Protein AF-A0A212JNM1-F1 (afdb_monomer_lite)

Organism: NCBI:txid172733

Radius of gyration: 38.18 Å; chains: 1; bounding box: 73×32×90 Å

Secondary structure (DSSP, 8-state):
----S-S-EEEEEEETTEEEEEEEEE-TTS-EEEEEE-HHHHHHHHHHHHHHHHHHHHHHHHS--S---HHHHHHH-SSPPPPHHHHHHHHHHHHHHHHHHHTS-HHHHHHHHHHHTS---HHHHHHHTTS-HHHHHHHHHHHHHHHHHHHT-

Structure (mmCIF, N/CA/C/O backbone):
data_AF-A0A212JNM1-F1
#
_entry.id   AF-A0A212JNM1-F1
#
loop_
_atom_site.group_PDB
_atom_site.id
_atom_site.type_symbol
_atom_site.label_atom_id
_atom_site.label_alt_id
_atom_site.label_comp_id
_atom_site.label_asym_id
_atom_site.label_entity_id
_atom_site.label_seq_id
_atom_site.pdbx_PDB_ins_code
_atom_site.Cartn_x
_atom_site.Cartn_y
_atom_site.Cartn_z
_atom_site.occupancy
_atom_site.B_iso_or_equiv
_atom_site.auth_seq_id
_atom_site.auth_comp_id
_atom_site.auth_asym_id
_atom_site.auth_atom_id
_atom_site.pdbx_PDB_model_num
ATOM 1 N N . MET A 1 1 ? 11.077 -12.098 -27.488 1.00 38.94 1 MET A N 1
ATOM 2 C CA . MET A 1 1 ? 12.345 -11.398 -27.218 1.00 38.94 1 MET A CA 1
ATOM 3 C C . MET A 1 1 ? 12.567 -10.488 -28.410 1.00 38.94 1 MET A C 1
ATOM 5 O O . MET A 1 1 ? 12.812 -11.005 -29.488 1.00 38.94 1 MET A O 1
ATOM 9 N N . PHE A 1 2 ? 12.283 -9.190 -28.286 1.00 38.72 2 PHE A N 1
ATOM 10 C CA . PHE A 1 2 ? 12.574 -8.255 -29.375 1.00 38.72 2 PHE A CA 1
ATOM 11 C C . PHE A 1 2 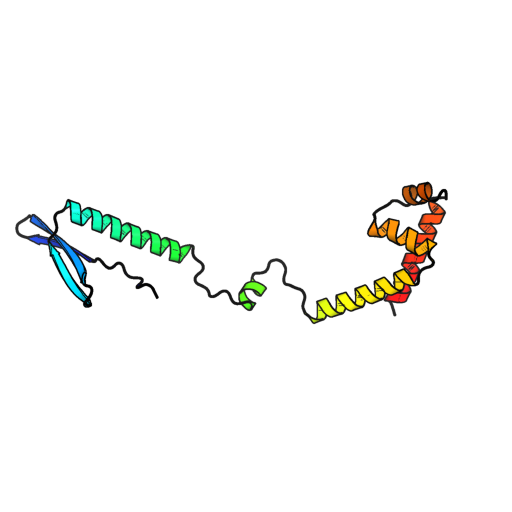? 14.090 -8.106 -29.455 1.00 38.72 2 PHE A C 1
ATOM 13 O O . PHE A 1 2 ? 14.734 -7.957 -28.414 1.00 38.72 2 PHE A O 1
ATOM 20 N N . ASP A 1 3 ? 14.649 -8.211 -30.657 1.00 53.00 3 ASP A N 1
ATOM 21 C CA . ASP A 1 3 ? 16.076 -7.999 -30.863 1.00 53.00 3 ASP A CA 1
ATOM 22 C C . ASP A 1 3 ? 16.413 -6.564 -30.449 1.00 53.00 3 ASP A C 1
ATOM 24 O O . ASP A 1 3 ? 15.908 -5.594 -31.010 1.00 53.00 3 ASP A O 1
ATOM 28 N N . ASN A 1 4 ? 17.203 -6.428 -29.384 1.00 55.44 4 ASN A N 1
ATOM 29 C CA . ASN A 1 4 ? 17.407 -5.173 -28.652 1.00 55.44 4 ASN A CA 1
ATOM 30 C C . ASN A 1 4 ? 18.536 -4.320 -29.266 1.00 55.44 4 ASN A C 1
ATOM 32 O O . ASN A 1 4 ? 19.283 -3.609 -28.580 1.00 55.44 4 ASN A O 1
ATOM 36 N N . VAL A 1 5 ? 18.714 -4.455 -30.579 1.00 69.75 5 VAL A N 1
ATOM 37 C CA . VAL A 1 5 ? 19.809 -3.867 -31.340 1.00 69.75 5 VAL A CA 1
ATOM 38 C C . VAL A 1 5 ? 19.204 -3.063 -32.476 1.00 69.75 5 VAL A C 1
ATOM 40 O O . VAL A 1 5 ? 18.365 -3.547 -33.226 1.00 69.75 5 VAL A O 1
ATOM 43 N N . ASN A 1 6 ? 19.627 -1.807 -32.589 1.00 80.12 6 ASN A N 1
ATOM 44 C CA . ASN A 1 6 ? 19.263 -0.984 -33.729 1.00 80.12 6 ASN A CA 1
ATOM 45 C C . ASN A 1 6 ? 19.696 -1.697 -35.027 1.00 80.12 6 ASN A C 1
ATOM 47 O O . ASN A 1 6 ? 20.887 -1.985 -35.161 1.00 80.12 6 ASN A O 1
ATOM 51 N N . PRO A 1 7 ? 18.775 -1.949 -35.976 1.00 84.69 7 PRO A N 1
ATOM 52 C CA . PRO A 1 7 ? 19.060 -2.737 -37.174 1.00 84.69 7 PRO A CA 1
ATOM 53 C C . PRO A 1 7 ? 19.971 -2.018 -38.179 1.00 84.69 7 PRO A C 1
ATOM 55 O O . PRO A 1 7 ? 20.438 -2.646 -39.125 1.00 84.69 7 PRO A O 1
ATOM 58 N N . TYR A 1 8 ? 20.223 -0.715 -37.996 1.00 90.31 8 TYR A N 1
ATOM 59 C CA . TYR A 1 8 ? 21.024 0.092 -38.913 1.00 90.31 8 TYR A CA 1
ATOM 60 C C . TYR A 1 8 ? 22.401 0.439 -38.346 1.00 90.31 8 TYR A C 1
ATOM 62 O O . TYR A 1 8 ? 22.526 1.005 -37.255 1.00 90.31 8 TYR A O 1
ATOM 70 N N . THR A 1 9 ? 23.432 0.214 -39.156 1.00 91.38 9 THR A N 1
ATOM 71 C CA . THR A 1 9 ? 24.799 0.688 -38.925 1.00 91.38 9 THR A CA 1
ATOM 72 C C . THR A 1 9 ? 25.150 1.771 -39.940 1.00 91.38 9 THR A C 1
ATOM 74 O O . THR A 1 9 ? 24.802 1.690 -41.116 1.00 91.38 9 THR A O 1
ATOM 77 N N . LEU A 1 10 ? 25.819 2.826 -39.472 1.00 93.19 10 LEU A N 1
ATOM 78 C CA . LEU A 1 10 ? 26.152 3.999 -40.275 1.00 93.19 10 LEU A CA 1
ATOM 79 C C . LEU A 1 10 ? 27.658 4.116 -40.449 1.00 93.19 10 LEU A C 1
ATOM 81 O O . LEU A 1 10 ? 28.402 4.076 -39.468 1.00 93.19 10 LEU A O 1
ATOM 85 N N . ARG A 1 11 ? 28.096 4.308 -41.693 1.00 93.88 11 ARG A N 1
ATOM 86 C CA . ARG A 1 11 ? 29.507 4.473 -42.046 1.00 93.88 11 ARG A CA 1
ATOM 87 C C . ARG A 1 11 ? 29.675 5.663 -42.982 1.00 93.88 11 ARG A C 1
ATOM 89 O O . ARG A 1 11 ? 28.834 5.931 -43.835 1.00 93.88 11 ARG A O 1
ATOM 96 N N . THR A 1 12 ? 30.781 6.376 -42.829 1.00 93.56 12 THR A N 1
ATOM 97 C CA . THR A 1 12 ? 31.198 7.436 -43.752 1.00 93.56 12 THR A CA 1
ATOM 98 C C . THR A 1 12 ? 32.588 7.140 -44.263 1.00 93.56 12 THR A C 1
ATOM 100 O O . THR A 1 12 ? 33.451 6.736 -43.485 1.00 93.56 12 THR A O 1
ATOM 103 N N . GLU A 1 13 ? 32.821 7.396 -45.540 1.00 94.00 13 GLU A N 1
ATOM 104 C CA . GLU A 1 13 ? 34.127 7.237 -46.171 1.00 94.00 13 GLU A CA 1
ATOM 105 C C . GLU A 1 13 ? 34.509 8.534 -46.875 1.00 94.00 13 GLU A C 1
ATOM 107 O O . GLU A 1 13 ? 33.656 9.193 -47.469 1.00 94.00 13 GLU A O 1
ATOM 112 N N . VAL A 1 14 ? 35.775 8.933 -46.780 1.00 91.62 14 VAL A N 1
ATOM 113 C CA . VAL A 1 14 ? 36.282 10.123 -47.468 1.00 91.62 14 VAL A CA 1
ATOM 114 C C . VAL A 1 14 ? 37.207 9.658 -48.581 1.00 91.62 14 VAL A C 1
ATOM 116 O O . VAL A 1 14 ? 38.275 9.115 -48.312 1.00 91.62 14 VAL A O 1
ATOM 119 N N . SER A 1 15 ? 36.801 9.888 -49.826 1.00 86.38 15 SER A N 1
ATOM 120 C CA . SER A 1 15 ? 37.583 9.553 -51.018 1.00 86.38 15 SER A CA 1
ATOM 121 C C . SER A 1 15 ? 37.667 10.788 -51.907 1.00 86.38 15 SER A C 1
ATOM 123 O O . SER A 1 15 ? 36.651 11.425 -52.171 1.00 86.38 15 SER A O 1
ATOM 125 N N . GLU A 1 16 ? 38.878 11.155 -52.336 1.00 80.88 16 GLU A N 1
ATOM 126 C CA . GLU A 1 16 ? 39.119 12.285 -53.256 1.00 80.88 16 GLU A CA 1
ATOM 127 C C . GLU A 1 16 ? 38.484 13.621 -52.804 1.00 80.88 16 GLU A C 1
ATOM 129 O O . GLU A 1 16 ? 38.033 14.430 -53.609 1.00 80.88 16 GLU A O 1
ATOM 134 N N . GLY A 1 17 ? 38.419 13.861 -51.489 1.00 86.12 17 GLY A N 1
ATOM 135 C CA . GLY A 1 17 ? 37.823 15.074 -50.914 1.00 86.12 17 GLY A CA 1
ATOM 136 C C . GLY A 1 17 ? 36.291 15.075 -50.835 1.00 86.12 17 GLY A C 1
ATOM 137 O O . GLY A 1 17 ? 35.719 16.026 -50.303 1.00 86.12 17 GLY A O 1
ATOM 138 N N . MET A 1 18 ? 35.617 14.015 -51.293 1.00 88.12 18 MET A N 1
ATOM 139 C CA . MET A 1 18 ? 34.171 13.831 -51.143 1.00 88.12 18 MET A CA 1
ATOM 140 C C . MET A 1 18 ? 33.856 12.834 -50.026 1.00 88.12 18 MET A C 1
ATOM 142 O O . MET A 1 18 ? 34.487 11.784 -49.905 1.00 88.12 18 MET A O 1
ATOM 146 N N . THR A 1 19 ? 32.854 13.153 -49.205 1.00 92.88 19 THR A N 1
ATOM 147 C CA . THR A 1 19 ? 32.325 12.231 -48.192 1.00 92.88 19 THR A CA 1
ATOM 148 C C . THR A 1 19 ? 31.194 11.399 -48.785 1.00 92.88 19 THR A C 1
ATOM 150 O O . THR A 1 19 ? 30.171 11.950 -49.193 1.00 92.88 19 THR A O 1
ATOM 153 N N . ARG A 1 20 ? 31.367 10.079 -48.790 1.00 94.94 20 ARG A N 1
ATOM 154 C CA . ARG A 1 20 ? 30.339 9.090 -49.125 1.00 94.94 20 ARG A CA 1
ATOM 155 C C . ARG A 1 20 ? 29.686 8.575 -47.850 1.00 94.94 20 ARG A C 1
ATOM 157 O O . ARG A 1 20 ? 30.349 8.423 -46.820 1.00 94.94 20 ARG A O 1
ATOM 164 N N . TYR A 1 21 ? 28.384 8.332 -47.917 1.00 96.06 21 TYR A N 1
ATOM 165 C CA . TYR A 1 21 ? 27.560 7.960 -46.771 1.00 96.06 21 TYR A CA 1
ATOM 166 C C . TYR A 1 21 ? 26.940 6.591 -47.009 1.00 96.06 21 TYR A C 1
ATOM 168 O O . TYR A 1 21 ? 26.294 6.382 -48.030 1.00 96.06 21 TYR A O 1
ATOM 176 N N . PHE A 1 22 ? 27.090 5.685 -46.052 1.00 95.81 22 PHE A N 1
ATOM 177 C CA . PHE A 1 22 ? 26.608 4.316 -46.154 1.00 95.81 22 PHE A CA 1
ATOM 178 C C . PHE A 1 22 ? 25.690 3.981 -44.984 1.00 95.81 22 PHE A C 1
ATOM 180 O O . PHE A 1 22 ? 25.946 4.364 -43.836 1.00 95.81 22 PHE A O 1
ATOM 187 N N . VAL A 1 23 ? 24.626 3.247 -45.294 1.00 95.31 23 VAL A N 1
ATOM 188 C CA . VAL A 1 23 ? 23.735 2.614 -44.320 1.00 95.31 23 VAL A CA 1
ATOM 189 C C . VAL A 1 23 ? 23.798 1.117 -44.566 1.00 95.31 23 VAL A C 1
ATOM 191 O O . VAL A 1 23 ? 23.667 0.678 -45.711 1.00 95.31 23 VAL A O 1
ATOM 194 N N . SER A 1 24 ? 23.984 0.340 -43.506 1.00 94.00 24 SER A N 1
ATOM 195 C CA . SER A 1 24 ? 23.927 -1.114 -43.567 1.00 94.00 24 SER A CA 1
ATOM 196 C C . SER A 1 24 ? 22.910 -1.696 -42.599 1.00 94.00 24 SER A C 1
ATOM 198 O O . SER A 1 24 ? 22.670 -1.135 -41.532 1.00 94.00 24 SER A O 1
ATOM 200 N N . PHE A 1 25 ? 22.277 -2.791 -43.009 1.00 91.75 25 PHE A N 1
ATOM 201 C CA . PHE A 1 25 ? 21.260 -3.514 -42.247 1.00 91.75 25 PHE A CA 1
ATOM 202 C C . PHE A 1 25 ? 21.187 -4.970 -42.709 1.00 91.75 25 PHE A C 1
ATOM 204 O O . PHE A 1 25 ? 21.609 -5.296 -43.821 1.00 91.75 25 PHE A O 1
ATOM 211 N N . GLU A 1 26 ? 20.653 -5.847 -41.867 1.00 91.75 26 GLU A N 1
ATOM 212 C CA . GLU A 1 26 ? 20.347 -7.224 -42.253 1.00 91.75 26 GLU A CA 1
ATOM 213 C C . GLU A 1 26 ? 18.991 -7.282 -42.964 1.00 91.75 26 GLU A C 1
ATOM 215 O O . GLU A 1 26 ? 17.994 -6.739 -42.482 1.00 91.75 26 GLU A O 1
ATOM 220 N N . ASP A 1 27 ? 18.951 -7.908 -44.141 1.00 87.44 27 ASP A N 1
ATOM 221 C CA . ASP A 1 27 ? 17.696 -8.160 -44.848 1.00 87.44 27 ASP A CA 1
ATOM 222 C C . ASP A 1 27 ? 16.894 -9.310 -44.202 1.00 87.44 27 ASP A C 1
ATOM 224 O O . ASP A 1 27 ? 17.330 -9.956 -43.250 1.00 87.44 27 ASP A O 1
ATOM 228 N N . GLY A 1 28 ? 15.697 -9.603 -44.724 1.00 85.06 28 GLY A N 1
ATOM 229 C CA . GLY A 1 28 ? 14.845 -10.685 -44.202 1.00 85.06 28 GLY A CA 1
ATOM 230 C C . GLY A 1 28 ? 15.445 -12.097 -44.314 1.00 85.06 28 GLY A C 1
ATOM 231 O O . GLY A 1 28 ? 14.825 -13.052 -43.853 1.00 85.06 28 GLY A O 1
ATOM 232 N N . GLN A 1 29 ? 16.621 -12.243 -44.930 1.00 90.88 29 GLN A N 1
ATOM 233 C CA . GLN A 1 29 ? 17.396 -13.481 -45.016 1.00 90.88 29 GLN A CA 1
ATOM 234 C C . GLN A 1 29 ? 18.664 -13.429 -44.143 1.00 90.88 29 GLN A C 1
ATOM 236 O O . GLN A 1 29 ? 19.562 -14.248 -44.339 1.00 90.88 29 GLN A O 1
ATOM 241 N N . ALA A 1 30 ? 18.754 -12.478 -43.203 1.00 85.81 30 ALA A N 1
ATOM 242 C CA . ALA A 1 30 ? 19.919 -12.223 -42.349 1.00 85.81 30 ALA A CA 1
ATOM 243 C C . ALA A 1 30 ? 21.212 -11.928 -43.135 1.00 85.81 30 ALA A C 1
ATOM 245 O O . ALA A 1 30 ? 22.322 -12.157 -42.656 1.00 85.81 30 ALA A O 1
ATOM 246 N N . THR A 1 31 ? 21.091 -11.431 -44.371 1.00 91.75 31 THR A N 1
ATOM 247 C CA . THR A 1 31 ? 22.249 -11.026 -45.170 1.00 91.75 31 THR A CA 1
ATOM 248 C C . THR A 1 31 ? 22.505 -9.540 -44.969 1.00 91.75 31 THR A C 1
ATOM 250 O O . THR A 1 31 ? 21.619 -8.713 -45.192 1.00 91.75 31 THR A O 1
ATOM 253 N N . LEU A 1 32 ? 23.734 -9.184 -44.586 1.00 91.12 32 LEU A N 1
ATOM 254 C CA . LEU A 1 32 ? 24.141 -7.788 -44.449 1.00 91.12 32 LEU A CA 1
ATOM 255 C C . LEU A 1 32 ? 24.129 -7.099 -45.819 1.00 91.12 32 LEU A C 1
ATOM 257 O O . LEU A 1 32 ? 24.881 -7.457 -46.730 1.00 91.12 32 LEU A O 1
ATOM 261 N N . ARG A 1 33 ? 23.292 -6.075 -45.952 1.00 92.25 33 ARG A N 1
ATOM 262 C CA . ARG A 1 33 ? 23.251 -5.175 -47.103 1.00 92.25 33 ARG A CA 1
ATOM 263 C C . ARG A 1 33 ? 23.849 -3.845 -46.699 1.00 92.25 33 ARG A C 1
ATOM 265 O O . ARG A 1 33 ? 23.440 -3.278 -45.696 1.00 92.25 33 ARG A O 1
ATOM 272 N N . GLU A 1 34 ? 24.790 -3.337 -47.486 1.00 94.56 34 GLU A N 1
ATOM 273 C CA . GLU A 1 34 ? 25.301 -1.970 -47.370 1.00 94.56 34 GLU A CA 1
ATOM 274 C C . GLU A 1 34 ? 24.900 -1.197 -48.626 1.00 94.56 34 GLU A C 1
ATOM 276 O O . GLU A 1 34 ? 25.003 -1.705 -49.743 1.00 94.56 34 GLU A O 1
ATOM 281 N N . THR A 1 35 ? 24.380 0.013 -48.451 1.00 93.94 35 THR A N 1
ATOM 282 C CA . THR A 1 35 ? 23.929 0.868 -49.552 1.00 93.94 35 THR A CA 1
ATOM 283 C C . THR A 1 35 ? 24.470 2.277 -49.361 1.00 93.94 35 THR A C 1
ATOM 285 O O . THR A 1 35 ? 24.358 2.852 -48.275 1.00 93.94 35 THR A O 1
ATOM 288 N N . GLU A 1 36 ? 25.052 2.836 -50.422 1.00 96.00 36 GLU A N 1
ATOM 289 C CA . GLU A 1 36 ? 25.417 4.251 -50.462 1.00 96.00 36 GLU A CA 1
ATOM 290 C C . GLU A 1 36 ? 24.148 5.100 -50.577 1.00 96.00 36 GLU A C 1
ATOM 292 O O . GLU A 1 36 ? 23.286 4.853 -51.423 1.00 96.00 36 GLU A O 1
ATOM 297 N N . VAL A 1 37 ? 24.021 6.103 -49.717 1.00 95.75 37 VAL A N 1
ATOM 298 C CA . VAL A 1 37 ? 22.852 6.979 -49.649 1.00 95.75 37 VAL A CA 1
ATOM 299 C C . VAL A 1 37 ? 23.260 8.440 -49.760 1.00 95.75 37 VAL A C 1
ATOM 301 O O . VAL A 1 37 ? 24.397 8.834 -49.503 1.00 95.75 37 VAL A O 1
ATOM 304 N N . SER A 1 38 ? 22.296 9.289 -50.103 1.00 96.56 38 SER A N 1
ATOM 305 C CA . SER A 1 38 ? 22.513 10.731 -50.075 1.00 96.56 38 SER A CA 1
ATOM 306 C C . SER A 1 38 ? 22.679 11.240 -48.637 1.00 96.56 38 SER A C 1
ATOM 308 O O . SER A 1 38 ? 22.136 10.682 -47.679 1.00 96.56 38 SER A O 1
ATOM 310 N N . ARG A 1 39 ? 23.391 12.362 -48.475 1.00 94.75 39 ARG A N 1
ATOM 311 C CA . ARG A 1 39 ? 23.595 13.006 -47.168 1.00 94.75 39 ARG A CA 1
ATOM 312 C C . ARG A 1 39 ? 22.289 13.267 -46.392 1.00 94.75 39 ARG A C 1
ATOM 314 O O . ARG A 1 39 ? 22.285 13.005 -45.191 1.00 94.75 39 ARG A O 1
ATOM 321 N N . PRO A 1 40 ? 21.196 13.780 -47.001 1.00 97.00 40 PRO A N 1
ATOM 322 C CA . PRO A 1 40 ? 19.940 13.977 -46.277 1.00 97.00 40 PRO A CA 1
ATOM 323 C C . PRO A 1 40 ? 19.381 12.672 -45.705 1.00 97.00 40 PRO A C 1
ATOM 325 O O . PRO A 1 40 ? 19.006 12.640 -44.539 1.00 97.00 40 PRO A O 1
ATOM 328 N N . VAL A 1 41 ? 19.409 11.587 -46.487 1.00 95.69 41 VAL A N 1
ATOM 329 C CA . VAL A 1 41 ? 18.945 10.265 -46.044 1.00 95.69 41 VAL A CA 1
ATOM 330 C C . VAL A 1 41 ? 19.809 9.757 -44.889 1.00 95.69 41 VAL A C 1
ATOM 332 O O . VAL A 1 41 ? 19.277 9.369 -43.853 1.00 95.69 41 VAL A O 1
ATOM 335 N N . TYR A 1 42 ? 21.137 9.848 -45.008 1.00 95.69 42 TYR A N 1
ATOM 336 C CA . TYR A 1 42 ? 22.056 9.468 -43.931 1.00 95.69 42 TYR A CA 1
ATOM 337 C C . TYR A 1 42 ? 21.778 10.211 -42.617 1.00 95.69 42 TYR A C 1
ATOM 339 O O . TYR A 1 42 ? 21.810 9.614 -41.543 1.00 95.69 42 TYR A O 1
ATOM 347 N N . LEU A 1 43 ? 21.500 11.517 -42.683 1.00 95.75 43 LEU A N 1
ATOM 348 C CA . LEU A 1 43 ? 21.215 12.319 -41.493 1.00 95.75 43 LEU A CA 1
ATOM 349 C C . LEU A 1 43 ? 19.920 11.899 -40.794 1.00 95.75 43 LEU A C 1
ATOM 351 O O . LEU A 1 43 ? 19.874 11.936 -39.564 1.00 95.75 43 LEU A O 1
ATOM 355 N N . GLU A 1 44 ? 18.900 11.482 -41.543 1.00 96.06 44 GLU A N 1
ATOM 356 C CA . GLU A 1 44 ? 17.670 10.945 -40.955 1.00 96.06 44 GLU A CA 1
ATOM 357 C C . GLU A 1 44 ? 17.936 9.627 -40.223 1.00 96.06 44 GLU A C 1
ATOM 359 O O . GLU A 1 44 ? 17.566 9.492 -39.054 1.00 96.06 44 GLU A O 1
ATOM 3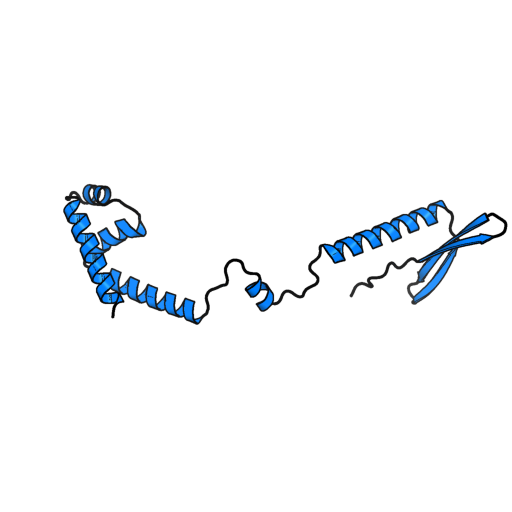64 N N . PHE A 1 45 ? 18.700 8.709 -40.823 1.00 94.00 45 PHE A N 1
ATOM 365 C CA . PHE A 1 45 ? 19.131 7.497 -40.121 1.00 94.00 45 PHE A CA 1
ATOM 366 C C . PHE A 1 45 ? 19.998 7.810 -38.896 1.00 94.00 45 PHE A C 1
ATOM 368 O O . PHE A 1 45 ? 19.831 7.197 -37.844 1.00 94.00 45 PHE A O 1
ATOM 375 N N . PHE A 1 46 ? 20.894 8.795 -38.983 1.00 92.88 46 PHE A N 1
ATOM 376 C CA . PHE A 1 46 ? 21.722 9.216 -37.851 1.00 92.88 46 PHE A CA 1
ATOM 377 C C . PHE A 1 46 ? 20.883 9.738 -36.683 1.00 92.88 46 PHE A C 1
ATOM 379 O O . PHE A 1 46 ? 21.148 9.407 -35.522 1.00 92.88 46 PHE A O 1
ATOM 386 N N . ARG A 1 47 ? 19.852 10.538 -36.974 1.00 94.12 47 ARG A N 1
ATOM 387 C CA . ARG A 1 47 ? 18.890 11.010 -35.971 1.00 94.12 47 ARG A CA 1
ATOM 388 C C . ARG A 1 47 ? 18.133 9.843 -35.357 1.00 94.12 47 ARG A C 1
ATOM 390 O O . ARG A 1 47 ? 18.090 9.756 -34.134 1.00 94.12 47 ARG A O 1
ATOM 397 N N . PHE A 1 48 ? 17.613 8.942 -36.183 1.00 91.75 48 PHE A N 1
ATOM 398 C CA . PHE A 1 48 ? 16.904 7.747 -35.740 1.00 91.75 48 PHE A CA 1
ATOM 399 C C . PHE A 1 48 ? 17.758 6.894 -34.790 1.00 91.75 48 PHE A C 1
ATOM 401 O O . PHE A 1 48 ? 17.379 6.696 -33.637 1.00 91.75 48 PHE A O 1
ATOM 408 N N . VAL A 1 49 ? 18.965 6.501 -35.215 1.00 90.69 49 VAL A N 1
ATOM 409 C CA . VAL A 1 49 ? 19.919 5.707 -34.417 1.00 90.69 49 VAL A CA 1
ATOM 410 C C . VAL A 1 49 ? 20.198 6.357 -33.062 1.00 90.69 49 VAL A C 1
ATOM 412 O O . VAL A 1 49 ? 20.292 5.684 -32.031 1.00 90.69 49 VAL A O 1
ATOM 415 N N . LYS A 1 50 ? 20.342 7.686 -33.047 1.00 90.31 50 LYS A N 1
ATOM 416 C CA . LYS A 1 50 ? 20.575 8.450 -31.821 1.00 90.31 50 LYS A CA 1
ATOM 417 C C . LYS A 1 50 ? 19.348 8.450 -30.907 1.00 90.31 50 LYS A C 1
ATOM 419 O O . LYS A 1 50 ? 19.525 8.314 -29.696 1.00 90.31 50 LYS A O 1
ATOM 424 N N . THR A 1 51 ? 18.151 8.628 -31.461 1.00 91.44 51 THR A N 1
ATOM 425 C CA . THR A 1 51 ? 16.885 8.624 -30.717 1.00 91.44 51 THR A CA 1
ATOM 426 C C . THR A 1 51 ? 16.630 7.264 -30.080 1.00 91.44 51 THR A C 1
ATOM 428 O O . THR A 1 51 ? 16.443 7.214 -28.868 1.00 91.44 51 THR A O 1
ATOM 431 N N . GLU A 1 52 ? 16.750 6.177 -30.841 1.00 90.25 52 GLU A N 1
ATOM 432 C CA . GLU A 1 52 ? 16.603 4.803 -30.338 1.00 90.25 52 GLU A CA 1
ATOM 433 C C . GLU A 1 52 ? 17.567 4.516 -29.182 1.00 90.25 52 GLU A C 1
ATOM 435 O O . GLU A 1 52 ? 17.174 4.061 -28.109 1.00 90.25 52 GLU A O 1
ATOM 440 N N . ARG A 1 53 ? 18.846 4.884 -29.338 1.00 88.44 53 ARG A N 1
ATOM 441 C CA . ARG A 1 53 ? 19.839 4.737 -28.264 1.00 88.44 53 ARG A CA 1
ATOM 442 C C . ARG A 1 53 ? 19.461 5.524 -27.009 1.00 88.44 53 ARG A C 1
ATOM 444 O O . ARG A 1 53 ? 19.736 5.076 -25.896 1.00 88.44 53 ARG A O 1
ATOM 451 N N . ASN A 1 54 ? 18.919 6.728 -27.173 1.00 90.44 54 ASN A N 1
ATOM 452 C CA . ASN A 1 54 ? 18.511 7.556 -26.045 1.00 90.44 54 ASN A CA 1
ATOM 453 C C . ASN A 1 54 ? 17.292 6.970 -25.331 1.00 90.44 54 ASN A C 1
ATOM 455 O O . ASN A 1 54 ? 17.281 6.995 -24.102 1.00 90.44 54 ASN A O 1
ATOM 459 N N . LEU A 1 55 ? 16.321 6.441 -26.081 1.00 89.25 55 LEU A N 1
ATOM 460 C CA . LEU A 1 55 ? 15.149 5.761 -25.536 1.00 89.25 55 LEU A CA 1
ATOM 461 C C . LEU A 1 55 ? 15.578 4.534 -24.728 1.00 89.25 55 LEU A C 1
ATOM 463 O O . LEU A 1 55 ? 15.269 4.454 -23.546 1.00 89.25 55 LEU A O 1
ATOM 467 N N . ARG A 1 56 ? 16.451 3.691 -25.288 1.00 85.81 56 ARG A N 1
ATOM 468 C CA . ARG A 1 56 ? 16.993 2.528 -24.572 1.00 85.81 56 ARG A CA 1
ATOM 469 C C . ARG A 1 56 ? 17.702 2.909 -23.274 1.00 85.81 56 ARG A C 1
ATOM 471 O O . ARG A 1 56 ? 17.454 2.325 -22.230 1.00 85.81 56 ARG A O 1
ATOM 478 N N . ARG A 1 57 ? 18.560 3.935 -23.305 1.00 88.31 57 ARG A N 1
ATOM 479 C CA . ARG A 1 57 ? 19.224 4.450 -22.090 1.00 88.31 57 ARG A CA 1
ATOM 480 C C . ARG A 1 57 ? 18.252 5.066 -21.090 1.00 88.31 57 ARG A C 1
ATOM 482 O O . ARG A 1 57 ? 18.617 5.277 -19.933 1.00 88.31 57 ARG A O 1
ATOM 489 N N . TRP A 1 58 ? 17.090 5.514 -21.545 1.00 90.12 58 TRP A N 1
ATOM 490 C CA . TRP A 1 58 ? 16.041 5.990 -20.662 1.00 90.12 58 TRP A CA 1
ATOM 491 C C . TRP A 1 58 ? 15.354 4.795 -19.998 1.00 90.12 58 TRP A C 1
ATOM 493 O O . TRP A 1 58 ? 15.314 4.786 -18.771 1.00 90.12 58 TRP A O 1
ATOM 503 N N . ASP A 1 59 ? 14.972 3.768 -20.760 1.00 88.44 59 ASP A N 1
ATOM 504 C CA . ASP A 1 59 ? 14.389 2.526 -20.234 1.00 88.44 59 ASP A CA 1
ATOM 505 C C . ASP A 1 59 ? 15.339 1.835 -19.240 1.00 88.44 59 ASP A C 1
ATOM 507 O O . ASP A 1 59 ? 14.954 1.549 -18.112 1.00 88.44 59 ASP A O 1
ATOM 511 N N . GLU A 1 60 ? 16.624 1.685 -19.584 1.00 86.50 60 GLU A N 1
ATOM 512 C CA . GLU A 1 60 ? 17.668 1.123 -18.703 1.00 86.50 60 GLU A CA 1
ATOM 513 C C . GLU A 1 60 ? 17.754 1.839 -17.340 1.00 86.50 60 GLU A C 1
ATOM 515 O O . GLU A 1 60 ? 18.148 1.237 -16.344 1.00 86.50 60 GLU A O 1
ATOM 520 N N . ARG A 1 61 ? 17.425 3.137 -17.291 1.00 87.06 61 ARG A N 1
ATOM 521 C CA . ARG A 1 61 ? 17.525 3.960 -16.076 1.00 87.06 61 ARG A CA 1
ATOM 522 C C . ARG A 1 61 ? 16.214 4.098 -15.308 1.00 87.06 61 ARG A C 1
ATOM 524 O O . ARG A 1 61 ? 16.269 4.407 -14.122 1.00 87.06 61 ARG A O 1
ATOM 531 N N . HIS A 1 62 ? 15.069 3.954 -15.970 1.00 87.56 62 HIS A N 1
ATOM 532 C CA . HIS A 1 62 ? 13.765 4.325 -15.402 1.00 87.56 62 HIS A CA 1
ATOM 533 C C . HIS A 1 62 ? 12.729 3.202 -15.447 1.00 87.56 62 HIS A C 1
ATOM 535 O O . HIS A 1 62 ? 11.680 3.327 -14.818 1.00 87.56 62 HIS A O 1
ATOM 541 N N . THR A 1 63 ? 13.003 2.110 -16.153 1.00 85.56 63 THR A N 1
ATOM 542 C CA . THR A 1 63 ? 12.158 0.921 -16.159 1.00 85.56 63 THR A CA 1
ATOM 543 C C . THR A 1 63 ? 12.743 -0.103 -15.198 1.00 85.56 63 THR A C 1
ATOM 545 O O . THR A 1 63 ? 13.901 -0.497 -15.336 1.00 85.56 63 THR A O 1
ATOM 548 N N . GLU A 1 64 ? 11.937 -0.548 -14.232 1.00 83.19 64 GLU A N 1
ATOM 549 C CA . GLU A 1 64 ? 12.297 -1.650 -13.336 1.00 83.19 64 GLU A CA 1
ATOM 550 C C . GLU A 1 64 ? 12.590 -2.907 -14.170 1.00 83.19 64 GLU A C 1
ATOM 552 O O . GLU A 1 64 ? 11.709 -3.411 -14.863 1.00 83.19 64 GLU A O 1
ATOM 557 N N . GLN A 1 65 ? 13.832 -3.396 -14.108 1.00 81.19 65 GLN A N 1
ATOM 558 C CA . GLN A 1 65 ? 14.275 -4.606 -14.818 1.00 81.19 65 GLN A CA 1
ATOM 559 C C . GLN A 1 65 ? 14.185 -5.871 -13.952 1.00 81.19 65 GLN A C 1
ATOM 561 O O . GLN A 1 65 ? 14.455 -6.967 -14.435 1.00 81.19 65 GLN A O 1
ATOM 566 N N . SER A 1 66 ? 13.871 -5.725 -12.662 1.00 82.62 66 SER A N 1
ATOM 567 C CA . SER A 1 66 ? 13.774 -6.850 -11.734 1.00 82.62 66 SER A CA 1
ATOM 568 C C . SER A 1 66 ? 12.445 -7.574 -11.911 1.00 82.62 66 SER A C 1
ATOM 570 O O . SER A 1 66 ? 11.391 -6.937 -11.944 1.00 82.62 66 SER A O 1
ATOM 572 N N . ASP A 1 67 ? 12.481 -8.904 -11.901 1.00 82.44 67 ASP A N 1
ATOM 573 C CA . ASP A 1 67 ? 11.265 -9.701 -11.783 1.00 82.44 67 ASP A CA 1
ATOM 574 C C . ASP A 1 67 ? 10.629 -9.467 -10.406 1.00 82.44 67 ASP A C 1
ATOM 576 O O . ASP A 1 67 ? 11.211 -9.768 -9.357 1.00 82.44 67 ASP A O 1
ATOM 580 N N . LEU A 1 68 ? 9.419 -8.909 -10.404 1.00 87.00 68 LEU A N 1
ATOM 581 C CA . LEU A 1 68 ? 8.660 -8.670 -9.182 1.00 87.00 68 LEU A CA 1
ATOM 582 C C . LEU A 1 68 ? 7.996 -9.972 -8.739 1.00 87.00 68 LEU A C 1
ATOM 584 O O . LEU A 1 68 ? 6.930 -10.348 -9.218 1.00 87.00 68 LEU A O 1
ATOM 588 N N . THR A 1 69 ? 8.646 -10.662 -7.810 1.00 90.69 69 THR A N 1
ATOM 589 C CA . THR A 1 69 ? 8.068 -11.812 -7.104 1.00 90.69 69 THR A CA 1
ATOM 590 C C . THR A 1 69 ? 7.252 -11.351 -5.901 1.00 90.69 69 THR A C 1
ATOM 592 O O . THR A 1 69 ? 7.526 -10.286 -5.339 1.00 90.69 69 THR A O 1
ATOM 595 N N . ASP A 1 70 ? 6.322 -12.186 -5.434 1.00 87.94 70 ASP A N 1
ATOM 596 C CA . ASP A 1 70 ? 5.541 -11.924 -4.216 1.00 87.94 70 ASP A CA 1
ATOM 597 C C . ASP A 1 70 ? 6.434 -11.595 -3.008 1.00 87.94 70 ASP A C 1
ATOM 599 O O . ASP A 1 70 ? 6.126 -10.685 -2.243 1.00 87.94 70 ASP A O 1
ATOM 603 N N . GLY A 1 71 ? 7.588 -12.262 -2.875 1.00 88.06 71 GLY A N 1
ATOM 604 C CA . GLY A 1 71 ? 8.570 -11.961 -1.829 1.00 88.06 71 GLY A CA 1
ATOM 605 C C . GLY A 1 71 ? 9.166 -10.555 -1.960 1.00 88.06 71 GLY A C 1
ATOM 606 O O . GLY A 1 71 ? 9.195 -9.799 -0.991 1.00 88.06 71 GLY A O 1
ATOM 607 N N . SER A 1 72 ? 9.567 -10.157 -3.172 1.00 90.12 72 SER A N 1
ATOM 608 C CA . SER A 1 72 ? 10.095 -8.806 -3.415 1.00 90.12 72 SER A CA 1
ATOM 609 C C . SER A 1 72 ? 9.049 -7.710 -3.185 1.00 90.12 72 SER A C 1
ATOM 611 O O . SER A 1 72 ? 9.379 -6.632 -2.687 1.00 90.12 72 SER A O 1
ATOM 613 N N . LEU A 1 73 ? 7.780 -7.986 -3.502 1.00 89.31 73 LEU A N 1
ATOM 614 C CA . LEU A 1 73 ? 6.665 -7.079 -3.241 1.00 89.31 73 LEU A CA 1
ATOM 615 C C . LEU A 1 73 ? 6.381 -6.977 -1.741 1.00 89.31 73 LEU A C 1
ATOM 617 O O . LEU A 1 73 ? 6.195 -5.872 -1.232 1.00 89.31 73 LEU A O 1
ATOM 621 N N . TYR A 1 74 ? 6.410 -8.104 -1.027 1.00 89.69 74 TYR A N 1
ATOM 622 C CA . TYR A 1 74 ? 6.251 -8.152 0.425 1.00 89.69 74 TYR A CA 1
ATOM 623 C C . TYR A 1 74 ? 7.340 -7.347 1.149 1.00 89.69 74 TYR A C 1
ATOM 625 O O . TYR A 1 74 ? 7.043 -6.610 2.089 1.00 89.69 74 TYR A O 1
ATOM 633 N N . ASP A 1 75 ? 8.593 -7.421 0.696 1.00 88.31 75 ASP A N 1
ATOM 634 C CA . ASP A 1 75 ? 9.690 -6.654 1.297 1.00 88.31 75 ASP A CA 1
ATOM 635 C C . ASP A 1 75 ? 9.626 -5.155 1.010 1.00 88.31 75 ASP A C 1
ATOM 637 O O . ASP A 1 75 ? 10.040 -4.354 1.850 1.00 88.31 75 ASP A O 1
ATOM 641 N N . ARG A 1 76 ? 9.065 -4.767 -0.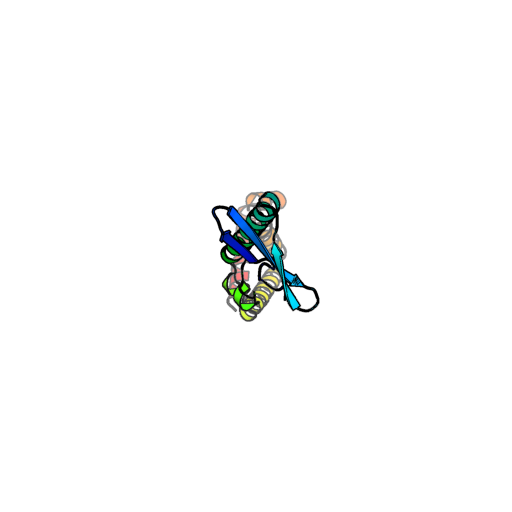138 1.00 90.25 76 ARG A N 1
ATOM 642 C CA . ARG A 1 76 ? 8.841 -3.363 -0.512 1.00 90.25 76 ARG A CA 1
ATOM 643 C C . ARG A 1 76 ? 7.567 -2.770 0.103 1.00 90.25 76 ARG A C 1
ATOM 645 O O . ARG A 1 76 ? 7.373 -1.557 0.022 1.00 90.25 76 ARG A O 1
ATOM 652 N N . ALA A 1 77 ? 6.685 -3.583 0.687 1.00 92.56 77 ALA A N 1
ATOM 653 C CA . ALA A 1 77 ? 5.407 -3.117 1.213 1.00 92.56 77 ALA A CA 1
ATOM 654 C C . ALA A 1 77 ? 5.600 -2.155 2.400 1.00 92.56 77 ALA A C 1
ATOM 656 O O . ALA A 1 77 ? 6.210 -2.511 3.407 1.00 92.56 77 ALA A O 1
ATOM 657 N N . LEU A 1 78 ? 5.013 -0.952 2.311 1.00 94.19 78 LEU A N 1
ATOM 658 C CA . LEU A 1 78 ? 5.002 0.028 3.412 1.00 94.19 78 LEU A CA 1
ATOM 659 C C . LEU A 1 78 ? 4.330 -0.544 4.670 1.00 94.19 78 LEU A C 1
ATOM 661 O O . LEU A 1 78 ? 4.771 -0.300 5.790 1.00 94.19 78 LEU A O 1
ATOM 665 N N . TYR A 1 79 ? 3.275 -1.331 4.460 1.00 91.25 79 TYR A N 1
ATOM 666 C CA . TYR A 1 79 ? 2.591 -2.090 5.494 1.00 91.25 79 TYR A CA 1
ATOM 667 C C . TYR A 1 79 ? 2.641 -3.559 5.108 1.00 91.25 79 TYR A C 1
ATOM 669 O O . TYR A 1 79 ? 1.901 -4.001 4.227 1.00 91.25 79 TYR A O 1
ATOM 677 N N . LYS A 1 80 ? 3.539 -4.311 5.748 1.00 89.44 80 LYS A N 1
ATOM 678 C CA . LYS A 1 80 ? 3.607 -5.756 5.545 1.00 89.44 80 LYS A CA 1
ATOM 679 C C . LYS A 1 80 ? 2.284 -6.383 6.003 1.00 89.44 80 LYS A C 1
ATOM 681 O O . LYS A 1 80 ? 1.804 -6.030 7.087 1.00 89.44 80 LYS A O 1
ATOM 686 N N . PRO A 1 81 ? 1.663 -7.262 5.198 1.00 87.31 81 PRO A N 1
ATOM 687 C CA . PRO A 1 81 ? 0.484 -7.977 5.651 1.00 87.31 81 PRO A CA 1
ATOM 688 C C . PRO A 1 81 ? 0.832 -8.784 6.903 1.00 87.31 81 PRO A C 1
ATOM 690 O O . PRO A 1 81 ? 1.958 -9.257 7.061 1.00 87.31 81 PRO A O 1
ATOM 693 N N . LYS A 1 82 ? -0.137 -8.897 7.813 1.00 88.31 82 LYS A N 1
ATOM 694 C CA . LYS A 1 82 ? 0.018 -9.687 9.038 1.00 88.31 82 LYS A CA 1
ATOM 695 C C . LYS A 1 82 ? 0.329 -11.135 8.681 1.00 88.31 82 LYS A C 1
ATOM 697 O O . LYS A 1 82 ? -0.188 -11.642 7.682 1.00 88.31 82 LYS A O 1
ATOM 702 N N . SER A 1 83 ? 1.128 -11.794 9.518 1.00 90.25 83 SER A N 1
ATOM 703 C CA . SER A 1 83 ? 1.344 -13.229 9.362 1.00 90.25 83 SER A CA 1
ATOM 704 C C . SER A 1 83 ? 0.027 -13.988 9.513 1.00 90.25 83 SER A C 1
ATOM 706 O O . SER A 1 83 ? -0.929 -13.488 10.115 1.00 90.25 83 SER A O 1
ATOM 708 N N . VAL A 1 84 ? -0.024 -15.214 8.997 1.00 91.06 84 VAL A N 1
ATOM 709 C CA . VAL A 1 84 ? -1.197 -16.086 9.154 1.00 91.06 84 VAL A CA 1
ATOM 710 C C . VAL A 1 84 ? -1.483 -16.322 10.637 1.00 91.06 84 VAL A C 1
ATOM 712 O O . VAL A 1 84 ? -2.639 -16.277 11.054 1.00 91.06 84 VAL A O 1
ATOM 715 N N . GLU A 1 85 ? -0.439 -16.494 11.446 1.00 93.69 85 GLU A N 1
ATOM 716 C CA . GLU A 1 85 ? -0.534 -16.660 12.895 1.00 93.69 85 GLU A CA 1
ATOM 717 C C . GLU A 1 85 ? -1.108 -15.410 13.569 1.00 93.69 85 GLU A C 1
ATOM 719 O O . GLU A 1 85 ? -2.012 -15.524 14.393 1.00 93.69 85 GLU A O 1
ATOM 724 N N . ASP A 1 86 ? -0.645 -14.218 13.184 1.00 94.06 86 ASP A N 1
ATOM 725 C CA . ASP A 1 86 ? -1.142 -12.953 13.736 1.00 94.06 86 ASP A CA 1
ATOM 726 C C . ASP A 1 86 ? -2.603 -12.715 13.352 1.00 94.06 86 ASP A C 1
ATOM 728 O O . ASP A 1 86 ? -3.416 -12.313 14.185 1.00 94.06 86 ASP A O 1
ATOM 732 N N . ALA A 1 87 ? -2.962 -12.990 12.096 1.00 93.75 87 ALA A N 1
ATOM 733 C CA . ALA A 1 87 ? -4.336 -12.885 11.623 1.00 93.75 87 ALA A CA 1
ATOM 734 C C . ALA A 1 87 ? -5.255 -13.880 12.352 1.00 93.75 87 ALA A C 1
ATOM 736 O O . ALA A 1 87 ? -6.359 -13.512 12.764 1.00 93.75 87 ALA A O 1
ATOM 737 N N . ALA A 1 88 ? -4.792 -15.114 12.568 1.00 95.19 88 ALA A N 1
ATOM 738 C CA . ALA A 1 88 ? -5.510 -16.119 13.345 1.00 95.19 88 ALA A CA 1
ATOM 739 C C . ALA A 1 88 ? -5.669 -15.683 14.811 1.00 95.19 88 ALA A C 1
ATOM 741 O O . ALA A 1 88 ? -6.773 -15.746 15.357 1.00 95.19 88 ALA A O 1
ATOM 742 N N . PHE A 1 89 ? -4.608 -15.166 15.433 1.00 94.81 89 PHE A N 1
ATOM 743 C CA . PHE A 1 89 ? -4.639 -14.659 16.803 1.00 94.81 89 PHE A CA 1
ATOM 744 C C . PHE A 1 89 ? -5.593 -13.469 16.958 1.00 94.81 89 PHE A C 1
ATOM 746 O O . PHE A 1 89 ? -6.403 -13.441 17.885 1.00 94.81 89 PHE A O 1
ATOM 753 N N . ASP A 1 90 ? -5.561 -12.514 16.028 1.00 93.31 90 ASP A N 1
ATOM 754 C CA . ASP A 1 90 ? -6.505 -11.398 16.001 1.00 93.31 90 ASP A CA 1
ATOM 755 C C . ASP A 1 90 ? -7.944 -11.890 15.842 1.00 93.31 90 ASP A C 1
ATOM 757 O O . ASP A 1 90 ? -8.846 -11.371 16.503 1.00 93.31 90 ASP A O 1
ATOM 761 N N . SER A 1 91 ? -8.172 -12.898 14.996 1.00 94.06 91 SER A N 1
ATOM 762 C CA . SER A 1 91 ? -9.505 -13.463 14.791 1.00 94.06 91 SER A CA 1
ATOM 763 C C . SER A 1 91 ? -10.061 -14.079 16.081 1.00 94.06 91 SER A C 1
ATOM 765 O O . SER A 1 91 ? -11.177 -13.736 16.479 1.00 94.06 91 SER A O 1
ATOM 767 N N . LEU A 1 92 ? -9.239 -14.858 16.795 1.00 94.00 92 LEU A N 1
ATOM 768 C CA . LEU A 1 92 ? -9.577 -15.460 18.082 1.00 94.00 92 LEU A CA 1
ATOM 769 C C . LEU A 1 92 ? -9.809 -14.393 19.159 1.00 94.00 92 LEU A C 1
ATOM 771 O O . LEU A 1 92 ? -10.793 -14.450 19.896 1.00 94.00 92 LEU A O 1
ATOM 775 N N . ARG A 1 93 ? -8.938 -13.377 19.239 1.00 92.50 93 ARG A N 1
ATOM 776 C CA . ARG A 1 93 ? -9.090 -12.270 20.196 1.00 92.50 93 ARG A CA 1
ATOM 777 C C . ARG A 1 93 ? -10.384 -11.495 19.946 1.00 92.50 93 ARG A C 1
ATOM 779 O O . ARG A 1 93 ? -11.093 -11.161 20.893 1.00 92.50 93 ARG A O 1
ATOM 786 N N . ASN A 1 94 ? -10.705 -11.223 18.683 1.00 93.62 94 ASN A N 1
ATOM 787 C CA . ASN A 1 94 ? -11.924 -10.516 18.296 1.00 93.62 94 ASN A CA 1
ATOM 788 C C . ASN A 1 94 ? -13.184 -11.347 18.549 1.00 93.62 94 ASN A C 1
ATOM 790 O O . ASN A 1 94 ? -14.249 -10.781 18.790 1.00 93.62 94 ASN A O 1
ATOM 794 N N . GLU A 1 95 ? -13.099 -12.671 18.450 1.00 94.75 95 GLU A N 1
ATOM 795 C CA . GLU A 1 95 ? -14.192 -13.568 18.816 1.00 94.75 95 GLU A CA 1
ATOM 796 C C . GLU A 1 95 ? -14.428 -13.569 20.329 1.00 94.75 95 GLU A C 1
ATOM 798 O O . GLU A 1 95 ? -15.552 -13.299 20.751 1.00 94.75 95 GLU A O 1
ATOM 803 N N . LYS A 1 96 ? -13.372 -13.733 21.139 1.00 93.81 96 LYS A N 1
ATOM 804 C CA . LYS A 1 96 ? -13.455 -13.615 22.607 1.00 93.81 96 LYS A CA 1
ATOM 805 C C . LYS A 1 96 ? -14.051 -12.273 23.042 1.00 93.81 96 LYS A C 1
ATOM 807 O O . LYS A 1 96 ? -14.945 -12.234 23.880 1.00 93.81 96 LYS A O 1
ATOM 812 N N . LEU A 1 97 ? -13.598 -11.167 22.447 1.00 94.06 97 LEU A N 1
ATOM 813 C CA . LEU A 1 97 ? -14.138 -9.837 22.741 1.00 94.06 97 LEU A CA 1
ATOM 814 C C . LEU A 1 97 ? -15.628 -9.736 22.387 1.00 94.06 97 LEU A C 1
ATOM 816 O O . LEU A 1 97 ? -16.409 -9.193 23.166 1.00 94.06 97 LEU A O 1
ATOM 820 N N . ARG A 1 98 ? -16.038 -10.265 21.227 1.00 93.75 98 ARG A N 1
ATOM 821 C CA . ARG A 1 98 ? -17.449 -10.279 20.817 1.00 93.75 98 ARG A CA 1
ATOM 822 C C . ARG A 1 98 ? -18.313 -11.083 21.783 1.00 93.75 98 ARG A C 1
ATOM 824 O O . ARG A 1 98 ? -19.391 -10.608 22.130 1.00 93.75 98 ARG A O 1
ATOM 831 N N . GLN A 1 99 ? -17.839 -12.242 22.231 1.00 94.75 99 GLN A N 1
ATOM 832 C CA . GLN A 1 99 ? -18.527 -13.057 23.235 1.00 94.75 99 GLN A CA 1
ATOM 833 C C . GLN A 1 99 ? -18.658 -12.299 24.563 1.00 94.75 99 GLN A C 1
ATOM 835 O O . GLN A 1 99 ? -19.774 -12.091 25.030 1.00 94.75 99 GLN A O 1
ATOM 840 N N . ALA A 1 100 ? -17.563 -11.734 25.081 1.00 95.00 100 ALA A N 1
ATOM 841 C CA . ALA A 1 100 ? -17.585 -10.950 26.317 1.00 95.00 100 ALA A CA 1
ATOM 842 C C . ALA A 1 100 ? -18.561 -9.758 26.255 1.00 95.00 100 ALA A C 1
ATOM 844 O O . ALA A 1 100 ? -19.236 -9.451 27.235 1.00 95.00 100 ALA A O 1
ATOM 845 N N . ILE A 1 101 ? -18.682 -9.093 25.098 1.00 94.12 101 ILE A N 1
ATOM 846 C CA . ILE A 1 101 ? -19.673 -8.024 24.890 1.00 94.12 101 ILE A CA 1
ATOM 847 C C . ILE A 1 101 ? -21.102 -8.586 24.856 1.00 94.12 101 ILE A C 1
ATOM 849 O O . ILE A 1 101 ? -22.019 -7.940 25.367 1.00 94.12 101 ILE A O 1
ATOM 853 N N . GLN A 1 102 ? -21.322 -9.754 24.248 1.00 93.88 102 GLN A N 1
ATOM 854 C CA . GLN A 1 102 ? -22.644 -10.386 24.178 1.00 93.88 102 GLN A CA 1
ATOM 855 C C . GLN A 1 102 ? -23.156 -10.827 25.552 1.00 93.88 102 GLN A C 1
ATOM 857 O O . GLN A 1 102 ? -24.351 -10.653 25.802 1.00 93.88 102 GLN A O 1
ATOM 862 N N . ASP A 1 103 ? -22.261 -11.292 26.425 1.00 94.62 103 ASP A N 1
ATOM 863 C CA . ASP A 1 103 ? -22.562 -11.765 27.784 1.00 94.62 103 ASP A CA 1
ATOM 864 C C . ASP A 1 103 ? -22.853 -10.630 28.781 1.00 94.62 103 ASP A C 1
ATOM 866 O O . ASP A 1 103 ? -23.358 -10.852 29.889 1.00 94.62 103 ASP A O 1
ATOM 870 N N . LEU A 1 104 ? -22.582 -9.377 28.402 1.00 95.38 104 LEU A N 1
ATOM 871 C CA . LEU A 1 104 ? -22.975 -8.226 29.204 1.00 95.38 104 LEU A CA 1
ATOM 872 C C . LEU A 1 104 ? -24.508 -8.102 29.300 1.00 95.38 104 LEU A C 1
ATOM 874 O O . LEU A 1 104 ? -25.221 -8.279 28.308 1.00 95.38 104 LEU A O 1
ATOM 878 N N . PRO A 1 105 ? -25.035 -7.657 30.459 1.00 96.00 105 PRO A N 1
ATOM 879 C CA . PRO A 1 105 ? -26.424 -7.229 30.576 1.00 96.00 105 PRO A CA 1
ATOM 880 C C . PRO A 1 105 ? -26.790 -6.210 29.493 1.00 96.00 105 PRO A C 1
ATOM 882 O O . PRO A 1 105 ? -26.010 -5.298 29.215 1.00 96.00 105 PRO A O 1
ATOM 885 N N . GLU A 1 106 ? -28.001 -6.308 28.941 1.00 95.75 106 GLU A N 1
ATOM 886 C CA . GLU A 1 106 ? -28.443 -5.521 27.780 1.00 95.75 106 GLU A CA 1
ATOM 887 C C . GLU A 1 106 ? -28.174 -4.013 27.923 1.00 95.75 106 GLU A C 1
ATOM 889 O O . GLU A 1 106 ? -27.640 -3.384 27.010 1.00 95.75 106 GLU A O 1
ATOM 894 N N . LEU A 1 107 ? -28.460 -3.445 29.101 1.00 94.44 107 LEU A N 1
ATOM 895 C CA . LEU A 1 107 ? -28.219 -2.030 29.388 1.00 94.44 107 LEU A CA 1
ATOM 896 C C . LEU A 1 107 ? -26.722 -1.669 29.366 1.00 94.44 107 LEU A C 1
ATOM 898 O O . LEU A 1 107 ? -26.343 -0.623 28.842 1.00 94.44 107 LEU A O 1
ATOM 902 N N . GLN A 1 108 ? -25.868 -2.532 29.926 1.00 95.56 108 GLN A N 1
ATOM 903 C CA . GLN A 1 108 ? -24.414 -2.344 29.938 1.00 95.56 108 GLN A CA 1
ATOM 904 C C . GLN A 1 108 ? -23.850 -2.456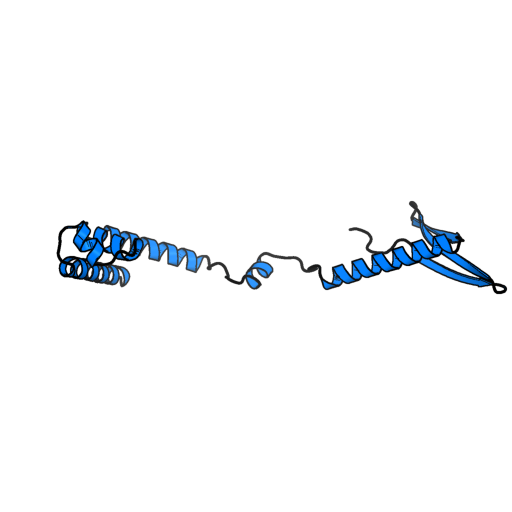 28.525 1.00 95.56 108 GLN A C 1
ATOM 906 O O . GLN A 1 108 ? -23.115 -1.568 28.101 1.00 95.56 108 GLN A O 1
ATOM 911 N N . ARG A 1 109 ? -24.270 -3.483 27.778 1.00 96.81 109 ARG A N 1
ATOM 912 C CA . ARG A 1 109 ? -23.890 -3.699 26.380 1.00 96.81 109 ARG A CA 1
ATOM 913 C C . ARG A 1 109 ? -24.273 -2.513 25.500 1.00 96.81 109 ARG A C 1
ATOM 915 O O . ARG A 1 109 ? -23.424 -1.990 24.787 1.00 96.81 109 ARG A O 1
ATOM 922 N N . ARG A 1 110 ? -25.526 -2.047 25.583 1.00 96.38 110 ARG A N 1
ATOM 923 C CA . ARG A 1 110 ? -26.018 -0.904 24.798 1.00 96.38 110 ARG A CA 1
ATOM 924 C C . ARG A 1 110 ? -25.189 0.349 25.062 1.00 96.38 110 ARG A C 1
ATOM 926 O O . ARG A 1 110 ? -24.711 0.970 24.121 1.00 96.38 110 ARG A O 1
ATOM 933 N N . ARG A 1 111 ? -24.992 0.706 26.334 1.00 96.94 111 ARG A N 1
ATOM 934 C CA . ARG A 1 111 ? -24.210 1.894 26.714 1.00 96.94 111 ARG A CA 1
ATOM 935 C C . ARG A 1 111 ? -22.740 1.773 26.307 1.00 96.94 111 ARG A C 1
ATOM 937 O O . ARG A 1 111 ? -22.165 2.762 25.868 1.00 96.94 111 ARG A O 1
ATOM 944 N N . PHE A 1 112 ? -22.151 0.580 26.424 1.00 96.75 112 PHE A N 1
ATOM 945 C CA . PHE A 1 112 ? -20.779 0.303 25.992 1.00 96.75 112 PHE A CA 1
ATOM 946 C C . PHE A 1 112 ? -20.613 0.511 24.481 1.00 96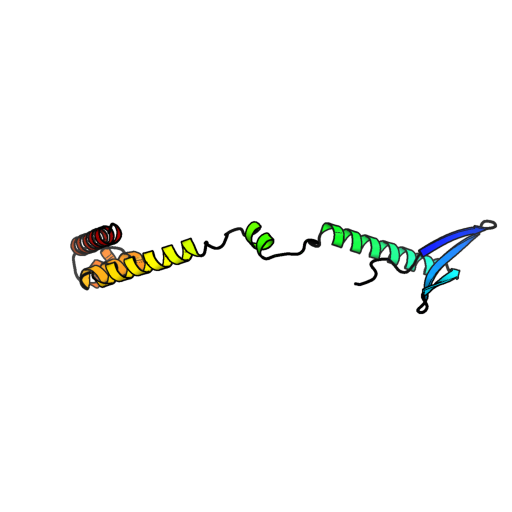.75 112 PHE A C 1
ATOM 948 O O . PHE A 1 112 ? -19.721 1.245 24.067 1.00 96.75 112 PHE A O 1
ATOM 955 N N . VAL A 1 113 ? -21.512 -0.059 23.673 1.00 95.75 113 VAL A N 1
ATOM 956 C CA . VAL A 1 113 ? -21.520 0.089 22.208 1.00 95.75 113 VAL A CA 1
ATOM 957 C C . VAL A 1 113 ? -21.720 1.552 21.799 1.00 95.75 113 VAL A C 1
ATOM 959 O O . VAL A 1 113 ? -20.955 2.079 20.998 1.00 95.75 113 VAL A O 1
ATOM 962 N N . LEU A 1 114 ? -22.691 2.253 22.395 1.00 96.69 114 LEU A N 1
ATOM 963 C CA . LEU A 1 114 ? -22.922 3.677 22.117 1.00 96.69 114 LEU A CA 1
ATOM 964 C C . LEU A 1 114 ? -21.686 4.542 22.406 1.00 96.69 114 LEU A C 1
ATOM 966 O O . LEU A 1 114 ? -21.415 5.489 21.671 1.00 96.69 114 LEU A O 1
ATOM 970 N N . HIS A 1 115 ? -20.931 4.215 23.454 1.00 97.38 115 HIS A N 1
ATOM 971 C CA . HIS A 1 115 ? -19.736 4.968 23.810 1.00 97.38 115 HIS A CA 1
ATOM 972 C C . HIS A 1 115 ? -18.530 4.628 22.921 1.00 97.38 115 HIS A C 1
ATOM 974 O O . HIS A 1 115 ? -17.918 5.533 22.362 1.00 97.38 115 HIS A O 1
ATOM 980 N N . HIS A 1 116 ? -18.195 3.342 22.777 1.00 95.31 116 HIS A N 1
ATOM 981 C CA . HIS A 1 116 ? -16.949 2.901 22.133 1.00 95.31 116 HIS A CA 1
ATOM 982 C C . HIS A 1 116 ? -17.058 2.727 20.616 1.00 95.31 116 HIS A C 1
ATOM 984 O O . HIS A 1 116 ? -16.085 2.976 19.912 1.00 95.31 116 HIS A O 1
ATOM 990 N N . GLU A 1 117 ? -18.221 2.322 20.101 1.00 93.81 117 GLU A N 1
ATOM 991 C CA . GLU A 1 117 ? -18.430 2.115 18.660 1.00 93.81 117 GLU A CA 1
ATOM 992 C C . GLU A 1 117 ? -18.989 3.373 17.985 1.00 93.81 117 GLU A C 1
ATOM 994 O O . GLU A 1 117 ? -18.518 3.770 16.922 1.00 93.81 117 GLU A O 1
ATOM 999 N N . PHE A 1 118 ? -19.949 4.044 18.629 1.00 96.00 118 PHE A N 1
ATOM 1000 C CA . PHE A 1 118 ? -20.581 5.254 18.085 1.00 96.00 118 PHE A CA 1
ATOM 1001 C C . PHE A 1 118 ? -19.966 6.570 18.586 1.00 96.00 118 PHE A C 1
ATOM 1003 O O . PHE A 1 118 ? -20.360 7.638 18.121 1.00 96.00 118 PHE A O 1
ATOM 1010 N N . GLY A 1 119 ? -19.008 6.523 19.519 1.00 96.69 119 GLY A N 1
ATOM 1011 C CA . GLY A 1 119 ? -18.292 7.709 20.000 1.00 96.69 119 GLY A CA 1
ATOM 1012 C C . GLY A 1 119 ? -19.148 8.706 20.790 1.00 96.69 119 GLY A C 1
ATOM 1013 O O . GL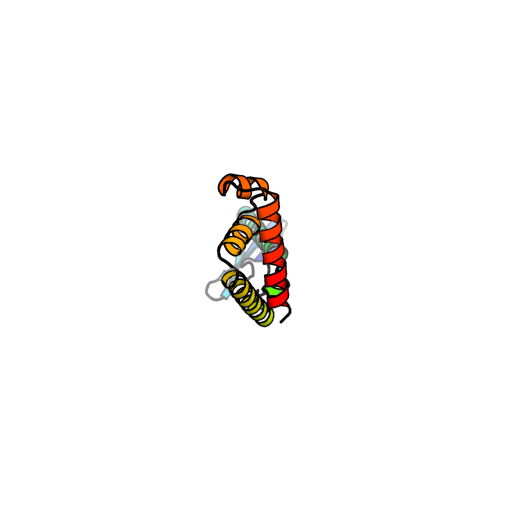Y A 1 119 ? -18.753 9.865 20.932 1.00 96.69 119 GLY A O 1
ATOM 1014 N N . LEU A 1 120 ? -20.321 8.300 21.291 1.00 97.06 120 LEU A N 1
ATOM 1015 C CA . LEU A 1 120 ? -21.209 9.192 22.037 1.00 97.06 120 LEU A CA 1
ATOM 1016 C C . LEU A 1 120 ? -20.660 9.486 23.434 1.00 97.06 120 LEU A C 1
ATOM 1018 O O . LEU A 1 120 ? -20.110 8.618 24.120 1.00 97.06 120 LEU A O 1
ATOM 1022 N N . THR A 1 121 ? -20.864 10.716 23.900 1.00 97.25 121 THR A N 1
ATOM 1023 C CA . THR A 1 121 ? -20.483 11.099 25.261 1.00 97.25 121 THR A CA 1
ATOM 1024 C C . THR A 1 121 ? -21.466 10.536 26.286 1.00 97.25 121 THR A C 1
ATOM 1026 O O . THR A 1 121 ? -22.635 10.268 25.998 1.00 97.25 121 THR A O 1
ATOM 1029 N N . TYR A 1 122 ? -21.021 10.415 27.540 1.00 97.31 122 TYR A N 1
ATOM 1030 C CA . TYR A 1 122 ? -21.899 9.992 28.635 1.00 97.31 122 TYR A CA 1
ATOM 1031 C C . TYR A 1 122 ? -23.112 10.910 28.832 1.00 97.31 122 TYR A C 1
ATOM 1033 O O . TYR A 1 122 ? -24.127 10.456 29.348 1.00 97.31 122 TYR A O 1
ATOM 1041 N N . GLU A 1 123 ? -23.008 12.186 28.451 1.00 97.06 123 GLU A N 1
ATOM 1042 C CA . GLU A 1 123 ? -24.109 13.153 28.524 1.00 97.06 123 GLU A CA 1
ATOM 1043 C C . GLU A 1 123 ? -25.150 12.887 27.442 1.00 97.06 123 GLU A C 1
ATOM 1045 O O . GLU A 1 123 ? -26.329 12.780 27.760 1.00 97.06 123 GLU A O 1
ATOM 1050 N N . GLN A 1 124 ? -24.709 12.675 26.200 1.00 97.19 124 GLN A N 1
ATOM 1051 C CA . GLN A 1 124 ? -25.595 12.362 25.077 1.00 97.19 124 GLN A CA 1
ATOM 1052 C C . GLN A 1 124 ? -26.363 11.059 25.320 1.00 97.19 124 GLN A C 1
ATOM 1054 O O . GLN A 1 124 ? -27.577 11.005 25.147 1.00 97.19 124 GLN A O 1
ATOM 1059 N N . ILE A 1 125 ? -25.679 10.015 25.798 1.00 97.06 125 ILE A N 1
ATOM 1060 C CA . ILE A 1 125 ? -26.326 8.736 26.128 1.00 97.06 125 ILE A CA 1
ATOM 1061 C C . ILE A 1 125 ? -27.321 8.912 27.286 1.00 97.06 125 ILE A C 1
ATOM 1063 O O . ILE A 1 125 ? -28.401 8.327 27.280 1.00 97.06 125 ILE A O 1
ATOM 1067 N N . ALA A 1 126 ? -26.968 9.716 28.290 1.00 97.00 126 ALA A N 1
ATOM 1068 C CA . ALA A 1 126 ? -27.835 9.973 29.433 1.00 97.00 126 ALA A CA 1
ATOM 1069 C C . ALA A 1 126 ? -29.110 10.728 29.034 1.00 97.00 126 ALA A C 1
ATOM 1071 O O . ALA A 1 126 ? -30.189 10.363 29.499 1.00 97.00 126 ALA A O 1
ATOM 1072 N N . GLU A 1 127 ? -28.990 11.716 28.146 1.00 97.06 127 GLU A N 1
ATOM 1073 C CA . GLU A 1 127 ? -30.111 12.462 27.571 1.00 97.06 127 GLU A CA 1
ATOM 1074 C C . GLU A 1 127 ? -31.033 11.547 26.752 1.00 97.06 127 GLU A C 1
ATOM 1076 O O . GLU A 1 127 ? -32.241 11.533 26.987 1.00 97.06 127 GLU A O 1
ATOM 1081 N N . MET A 1 128 ? -30.470 10.701 25.880 1.00 94.81 128 MET A N 1
ATOM 1082 C CA . MET A 1 128 ? -31.230 9.719 25.090 1.00 94.81 128 MET A CA 1
ATOM 1083 C C . MET A 1 128 ? -32.026 8.734 25.956 1.00 94.81 128 MET A C 1
ATOM 1085 O O . MET A 1 128 ? -33.118 8.311 25.581 1.00 94.81 128 MET A O 1
ATOM 1089 N N . GLU A 1 129 ? -31.474 8.338 27.102 1.00 94.06 129 GLU A N 1
ATOM 1090 C CA . GLU A 1 129 ? -32.085 7.358 28.005 1.00 94.06 129 GLU A CA 1
ATOM 1091 C C . GLU A 1 129 ? -32.884 7.993 29.156 1.00 94.06 129 GLU A C 1
ATOM 1093 O O . GLU A 1 129 ? -33.415 7.267 29.998 1.00 94.06 129 GLU A O 1
ATOM 1098 N N . GLY A 1 130 ? -32.951 9.328 29.231 1.00 94.31 130 GLY A N 1
ATOM 1099 C CA . GLY A 1 130 ? -33.633 10.049 30.309 1.00 94.31 130 GLY A CA 1
ATOM 1100 C C . GLY A 1 130 ? -33.063 9.761 31.704 1.00 94.31 130 GLY A C 1
ATOM 1101 O O . GLY A 1 130 ? -33.811 9.690 32.679 1.00 94.31 130 GLY A O 1
ATOM 1102 N N . CYS A 1 131 ? -31.749 9.543 31.819 1.00 94.12 131 CYS A N 1
ATOM 1103 C CA . CYS A 1 131 ? -31.090 9.180 33.076 1.00 94.12 131 CYS A CA 1
ATOM 1104 C C . CYS A 1 131 ? -29.924 10.119 33.427 1.00 94.12 131 CYS A C 1
ATOM 1106 O O . CYS A 1 131 ? -29.587 11.036 32.690 1.00 94.12 131 CYS A O 1
ATOM 1108 N N . SER A 1 132 ? -29.296 9.924 34.592 1.00 96.06 132 SER A N 1
ATOM 1109 C CA . SER A 1 132 ? -28.122 10.717 34.985 1.00 96.06 132 SER A CA 1
ATOM 1110 C C . SER A 1 132 ? -26.859 10.260 34.248 1.00 96.06 132 SER A C 1
ATOM 1112 O O . SER A 1 132 ? -26.574 9.060 34.200 1.00 96.06 132 SER A O 1
ATOM 1114 N N . LYS A 1 133 ? -26.020 11.214 33.818 1.00 96.00 133 LYS A N 1
ATOM 1115 C CA . LYS A 1 133 ? -24.651 10.981 33.309 1.00 96.00 133 LYS A CA 1
ATOM 1116 C C . LYS A 1 133 ? -23.854 10.002 34.177 1.00 96.00 133 LYS A C 1
ATOM 1118 O O . LYS A 1 133 ? -23.156 9.131 33.664 1.00 96.00 133 LYS A O 1
ATOM 1123 N N . VAL A 1 134 ? -23.983 10.107 35.503 1.00 96.19 134 VAL A N 1
ATOM 1124 C CA . VAL A 1 134 ? -23.265 9.247 36.459 1.00 96.19 134 VAL A CA 1
ATOM 1125 C C . VAL A 1 134 ? -23.724 7.787 36.362 1.00 96.19 134 VAL A C 1
ATOM 1127 O O . VAL A 1 134 ? -22.912 6.878 36.523 1.00 96.19 134 VAL A O 1
ATOM 1130 N N . SER A 1 135 ? -25.006 7.544 36.067 1.00 95.12 135 SER A N 1
ATOM 1131 C CA . SER A 1 135 ? -25.538 6.192 35.848 1.00 95.12 135 SER A CA 1
ATOM 1132 C C . SER A 1 135 ? -24.935 5.559 34.597 1.00 95.12 135 SER A C 1
ATOM 1134 O O . SER A 1 135 ? -24.505 4.404 34.639 1.00 95.12 135 SER A O 1
ATOM 1136 N N . VAL A 1 136 ? -24.844 6.323 33.504 1.00 96.25 136 VAL A N 1
ATOM 1137 C CA . VAL A 1 136 ? -24.212 5.863 32.261 1.00 96.25 136 VAL A CA 1
ATOM 1138 C C . VAL A 1 136 ? -22.739 5.555 32.496 1.00 96.25 136 VAL A C 1
ATOM 1140 O O . VAL A 1 136 ? -22.315 4.435 32.223 1.00 96.25 136 VAL A O 1
ATOM 1143 N N . PHE A 1 137 ? -21.991 6.488 33.091 1.00 96.56 137 PHE A N 1
ATOM 1144 C CA . PHE A 1 137 ? -20.572 6.302 33.405 1.00 96.56 137 PHE A CA 1
ATOM 1145 C C . PHE A 1 137 ? -20.320 5.026 34.222 1.00 96.56 137 PHE A C 1
ATOM 1147 O O . PHE A 1 137 ? -19.520 4.181 33.828 1.00 96.56 137 PHE A O 1
ATOM 1154 N N . ARG A 1 138 ? -21.054 4.832 35.329 1.00 96.94 138 ARG A N 1
ATOM 1155 C CA . ARG A 1 138 ? -20.921 3.626 36.167 1.00 96.94 138 ARG A CA 1
ATOM 1156 C C . ARG A 1 138 ? -21.263 2.348 35.406 1.00 96.94 138 ARG A C 1
ATOM 1158 O O . ARG A 1 138 ? -20.667 1.307 35.660 1.00 96.94 138 ARG A O 1
ATOM 1165 N N . SER A 1 139 ? -22.236 2.412 34.502 1.00 96.44 139 SER A N 1
ATOM 1166 C CA . SER A 1 139 ? -22.634 1.270 33.683 1.00 96.44 139 SER A CA 1
ATOM 1167 C C . SER A 1 139 ? -21.558 0.884 32.671 1.00 96.44 139 SER A C 1
ATOM 1169 O O . SER A 1 139 ? -21.276 -0.302 32.535 1.00 96.44 139 SER A O 1
ATOM 1171 N N . VAL A 1 140 ? -20.965 1.863 31.982 1.00 96.44 140 VAL A N 1
ATOM 1172 C CA . VAL A 1 140 ? -19.888 1.631 31.006 1.00 96.44 140 VAL A CA 1
ATOM 1173 C C . VAL A 1 140 ? -18.623 1.148 31.711 1.00 96.44 140 VAL A C 1
ATOM 1175 O O . VAL A 1 140 ? -18.059 0.138 31.312 1.00 96.44 140 VAL A O 1
ATOM 1178 N N . SER A 1 141 ? -18.244 1.775 32.825 1.00 96.62 141 SER A N 1
ATOM 1179 C CA . SER A 1 141 ? -17.074 1.361 33.610 1.00 96.62 141 SER A CA 1
ATOM 1180 C C . SER A 1 141 ? -17.191 -0.084 34.118 1.00 96.62 141 SER A C 1
ATOM 1182 O O . SER A 1 141 ? -16.242 -0.852 34.000 1.00 96.62 141 SER A O 1
ATOM 1184 N N . ARG A 1 142 ? -18.373 -0.507 34.591 1.00 96.19 142 ARG A N 1
ATOM 1185 C CA . ARG A 1 142 ? -18.614 -1.914 34.970 1.00 96.19 142 ARG A CA 1
ATOM 1186 C C . ARG A 1 142 ? -18.571 -2.874 33.781 1.00 96.19 142 ARG A C 1
ATOM 1188 O O . ARG A 1 142 ? -18.167 -4.020 33.945 1.00 96.19 142 ARG A O 1
ATOM 1195 N N . ALA A 1 143 ? -19.024 -2.432 32.608 1.00 96.25 143 ALA A N 1
ATOM 1196 C CA . ALA A 1 143 ? -18.937 -3.225 31.386 1.00 96.25 143 ALA A CA 1
ATOM 1197 C C . ALA A 1 143 ? -17.471 -3.455 30.984 1.00 96.25 143 ALA A C 1
ATOM 1199 O O . ALA A 1 143 ? -17.085 -4.581 30.686 1.00 96.25 143 ALA A O 1
ATOM 1200 N N . GLU A 1 144 ? -16.644 -2.408 31.051 1.00 95.50 144 GLU A N 1
ATOM 1201 C CA . GLU A 1 144 ? -15.203 -2.482 30.784 1.00 95.50 144 GLU A CA 1
ATOM 1202 C C . GLU A 1 144 ? -14.466 -3.405 31.757 1.00 95.50 144 GLU A C 1
ATOM 1204 O O . GLU A 1 144 ? -13.604 -4.174 31.331 1.00 95.50 144 GLU A O 1
ATOM 1209 N N . GLU A 1 145 ? -14.795 -3.344 33.050 1.00 95.31 145 GLU A N 1
ATOM 1210 C CA . GLU A 1 145 ? -14.221 -4.237 34.063 1.00 95.31 145 GLU A CA 1
ATOM 1211 C C . GLU A 1 145 ? -14.532 -5.702 33.752 1.00 95.31 145 GLU A C 1
ATOM 1213 O O . GLU A 1 145 ? -13.605 -6.506 33.670 1.00 95.31 145 GLU A O 1
ATOM 1218 N N . LYS A 1 146 ? -15.800 -6.028 33.473 1.00 94.19 146 LYS A N 1
ATOM 1219 C CA . LYS A 1 146 ? -16.210 -7.391 33.106 1.00 94.19 146 LYS A CA 1
ATOM 1220 C C . LYS A 1 146 ? -15.515 -7.894 31.848 1.00 94.19 146 LYS A C 1
ATOM 1222 O O . LYS A 1 146 ? -14.946 -8.977 31.862 1.00 94.19 146 LYS A O 1
ATOM 1227 N N . ILE A 1 147 ? -15.501 -7.093 30.779 1.00 94.38 147 ILE A N 1
ATOM 1228 C CA . ILE A 1 147 ? -14.812 -7.471 29.536 1.00 94.38 147 ILE A CA 1
ATOM 1229 C C . ILE A 1 147 ? -13.326 -7.728 29.812 1.00 94.38 147 ILE A C 1
ATOM 1231 O O . ILE A 1 147 ? -12.744 -8.672 29.284 1.00 94.38 147 ILE A O 1
ATOM 1235 N N . ARG A 1 148 ? -12.690 -6.910 30.656 1.00 93.31 148 ARG A N 1
ATOM 1236 C CA . ARG A 1 148 ? -11.278 -7.083 31.008 1.00 93.31 148 ARG A CA 1
ATOM 1237 C C . ARG A 1 148 ? -11.027 -8.354 31.821 1.00 93.31 148 ARG A C 1
ATOM 1239 O O . ARG A 1 148 ? -9.964 -8.943 31.661 1.00 93.31 148 ARG A O 1
ATOM 1246 N N . GLU A 1 149 ? -11.941 -8.745 32.701 1.00 92.44 149 GLU A N 1
ATOM 1247 C CA . GLU A 1 149 ? -11.849 -9.998 33.462 1.00 92.44 149 GLU A CA 1
ATOM 1248 C C . GLU A 1 149 ? -11.989 -11.221 32.548 1.00 92.44 149 GLU A C 1
ATOM 1250 O O . GLU A 1 149 ? -11.138 -12.109 32.597 1.00 92.44 149 GLU A O 1
ATOM 1255 N N . GLU A 1 150 ? -12.964 -11.212 31.638 1.00 88.44 150 GLU A N 1
ATOM 1256 C CA . GLU A 1 150 ? -13.151 -12.280 30.645 1.00 88.44 150 GLU A CA 1
ATOM 1257 C C . GLU A 1 150 ? -11.936 -12.418 29.714 1.00 88.44 150 GLU A C 1
ATOM 1259 O O . GLU A 1 150 ? -11.466 -13.517 29.440 1.00 88.44 150 GLU A O 1
ATOM 1264 N N . LEU A 1 151 ? -11.350 -11.300 29.269 1.00 87.38 151 LEU A N 1
ATOM 1265 C CA . LEU A 1 151 ? -10.187 -11.315 28.372 1.00 87.38 151 LEU A CA 1
ATOM 1266 C C . LEU A 1 151 ? -8.858 -11.666 29.056 1.00 87.38 151 LEU A C 1
ATOM 1268 O O . LEU A 1 151 ? -7.886 -11.965 28.361 1.00 87.38 151 LEU A O 1
ATOM 1272 N N . LYS A 1 152 ? -8.782 -11.597 30.390 1.00 83.50 152 LYS A N 1
ATOM 1273 C CA . LYS A 1 152 ? -7.613 -12.069 31.155 1.00 83.50 152 LYS A CA 1
ATOM 1274 C C . LYS A 1 152 ? -7.575 -13.595 31.285 1.00 83.50 152 LYS A C 1
ATOM 1276 O O . LYS A 1 152 ? -6.534 -14.114 31.686 1.00 83.50 152 LYS A O 1
ATOM 1281 N N . THR A 1 153 ? -8.684 -14.265 30.976 1.00 57.66 153 THR A N 1
ATOM 1282 C CA . THR A 1 153 ? -8.878 -15.713 31.097 1.00 57.66 153 THR A CA 1
ATOM 1283 C C . THR A 1 153 ? -8.616 -16.418 29.759 1.00 57.66 153 THR A C 1
ATOM 1285 O O . THR A 1 153 ? -7.945 -17.471 29.787 1.00 57.66 153 THR A O 1
#

InterPro domains:
  IPR013249 RNA polymerase sigma factor 70, region 4 type 2 [PF08281] (95-147)
  IPR013324 RNA polymerase sigma factor, region 3/4-like [SSF88659] (84-152)
  IPR014284 RNA polymerase sigma-70-like domain [TIGR02937] (50-151)
  IPR036388 Winged helix-like DNA-binding domain superfamily [G3DSA:1.10.10.10] (79-153)

Foldseek 3Di:
DPPLDDQWDWDWDADPNDIWIWIWGQDPVRDIDIDTDDPVVRVVVVVVNVVSVVVVVCCVVPPDPDDDDPVNCQVVDPDRDDDPVRVVVVVVLVVLLVVLLVPDDPLLSVLLCCCPVVVDQLVRVCVVVVHDSVVSVVSPVVSVVSSVVSSVD

Sequence (153 aa):
MFDNVNPYTLRTEVSEGMTRYFVSFEDGQATLRETEVSRPVYLEFFRFVKTERNLRRWDERHTEQSDLTDGSLYDRALYKPKSVEDAAFDSLRNEKLRQAIQDLPELQRRRFVLHHEFGLTYEQIAEMEGCSKVSVFRSVSRAEEKIREELKT

pLDDT: mean 90.93, std 9.01, range [38.72, 97.38]